Protein AF-A0A645B5X8-F1 (afdb_monomer_lite)

Foldseek 3Di:
DVCVVVVHDDDDDDCVDDVQVVCVVVVRDDDDDPDDDDD

Radius of gyration: 12.21 Å; chains: 1; bounding box: 24×23×28 Å

Organism: NCBI:txid1076179

Sequence (39 aa):
MEVEQSQGKVVVFSTAFEPGEKLHRLGGIAALLRFKVTG

pLDDT: mean 90.88, std 7.38, range [60.38, 96.38]

InterPro domains:
  IPR005142 eRF1 domain 3 [PF03465] (2-37)
  IPR029064 Ribosomal protein eL30-like superfamily [G3DSA:3.30.1330.30] (1-39)
  IPR029064 Ribosomal protein eL30-like superfamily [SSF55315] (3-37)

Secondary structure (DSSP, 8-state):
-HHHHTTPPP-PPPTTSHHHHHHHHTTS-----SS----

Structure (mmCIF, N/CA/C/O backbone):
data_AF-A0A645B5X8-F1
#
_entry.id   AF-A0A645B5X8-F1
#
loop_
_atom_site.group_PDB
_atom_site.id
_atom_site.type_symbol
_atom_site.label_atom_id
_atom_site.label_alt_id
_atom_site.label_comp_id
_atom_site.label_asym_id
_atom_site.label_entity_id
_atom_site.label_seq_id
_atom_site.pdbx_PDB_ins_code
_atom_site.Cartn_x
_atom_site.Cartn_y
_atom_site.Cartn_z
_atom_site.occupancy
_atom_site.B_iso_or_equiv
_atom_site.auth_seq_id
_atom_site.auth_comp_id
_atom_site.auth_asym_id
_atom_site.auth_atom_id
_atom_site.pdbx_PDB_model_num
ATOM 1 N N . MET A 1 1 ? -6.261 10.917 -0.214 1.00 60.38 1 MET A N 1
ATOM 2 C CA . MET A 1 1 ? -5.691 11.749 0.871 1.00 60.38 1 MET A CA 1
ATOM 3 C C . MET A 1 1 ? -6.052 11.245 2.275 1.00 60.38 1 MET A C 1
ATOM 5 O O . MET A 1 1 ? -5.427 11.689 3.226 1.00 60.38 1 MET A O 1
ATOM 9 N N . GLU A 1 2 ? -6.988 10.300 2.445 1.00 83.31 2 GLU A N 1
ATOM 10 C CA . GLU A 1 2 ? -7.451 9.832 3.771 1.00 83.31 2 GLU A CA 1
ATOM 11 C C . GLU A 1 2 ? -6.344 9.250 4.672 1.00 83.31 2 GLU A C 1
ATOM 13 O O . GLU A 1 2 ? -6.323 9.506 5.876 1.00 83.31 2 GLU A O 1
ATOM 18 N N . VAL A 1 3 ? -5.377 8.521 4.098 1.00 80.62 3 VAL A N 1
ATOM 19 C CA . VAL A 1 3 ? -4.234 7.969 4.852 1.00 80.62 3 VAL A CA 1
ATOM 20 C C . VAL A 1 3 ? -3.349 9.084 5.411 1.00 80.6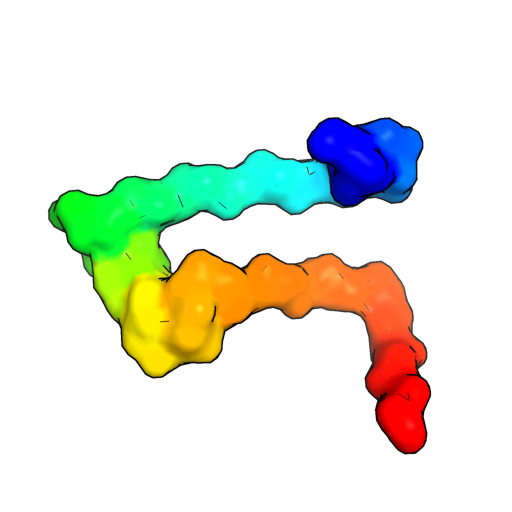2 3 VAL A C 1
ATOM 22 O O . VAL A 1 3 ? -3.000 9.054 6.587 1.00 80.62 3 VAL A O 1
ATOM 25 N N . GLU A 1 4 ? -3.022 10.088 4.598 1.00 83.88 4 GLU A N 1
ATOM 26 C CA . GLU A 1 4 ? -2.186 11.227 5.006 1.00 83.88 4 GLU A CA 1
ATOM 27 C C . GLU A 1 4 ? -2.900 12.104 6.039 1.00 83.88 4 GLU A C 1
ATOM 29 O O . GLU A 1 4 ? -2.301 12.499 7.038 1.00 83.88 4 GLU A O 1
ATOM 34 N N . GLN A 1 5 ? -4.206 12.325 5.858 1.00 86.56 5 GLN A N 1
ATOM 35 C CA . GLN A 1 5 ? -5.058 13.027 6.825 1.00 86.56 5 GLN A CA 1
ATOM 36 C C . GLN A 1 5 ? -5.131 12.295 8.175 1.00 86.56 5 GLN A C 1
ATOM 38 O O . GLN A 1 5 ? -5.207 12.934 9.220 1.00 86.56 5 GLN A O 1
ATOM 43 N N . SER A 1 6 ? -5.008 10.965 8.173 1.00 84.69 6 SER A N 1
ATOM 44 C CA . SER A 1 6 ? -4.935 10.121 9.378 1.00 84.69 6 SER A CA 1
ATOM 45 C C . SER A 1 6 ? -3.515 10.019 9.973 1.00 84.69 6 SER A C 1
ATOM 47 O O . SER A 1 6 ? -3.212 9.112 10.761 1.00 84.69 6 SER A O 1
ATOM 49 N N . GLN A 1 7 ? -2.612 10.926 9.576 1.00 87.81 7 GLN A N 1
ATOM 50 C CA . GLN A 1 7 ? -1.184 10.941 9.921 1.00 87.81 7 GLN A CA 1
ATOM 51 C C . GLN A 1 7 ? -0.423 9.674 9.484 1.00 87.81 7 GLN A C 1
ATOM 53 O O . GLN A 1 7 ? 0.550 9.253 10.116 1.00 87.81 7 GLN A O 1
ATOM 58 N N . GLY A 1 8 ? -0.896 8.995 8.441 1.00 86.56 8 GLY A N 1
ATOM 59 C CA . GLY A 1 8 ? -0.171 7.926 7.764 1.00 86.56 8 GLY A CA 1
ATOM 60 C C . GLY A 1 8 ? 0.823 8.494 6.750 1.00 86.56 8 GLY A C 1
ATOM 61 O O . GLY A 1 8 ? 0.609 9.564 6.188 1.00 86.56 8 GLY A O 1
ATOM 62 N N . LYS A 1 9 ? 1.919 7.776 6.496 1.00 94.25 9 LYS A N 1
ATOM 63 C CA . LYS A 1 9 ? 2.888 8.135 5.453 1.00 94.25 9 LYS A CA 1
ATOM 64 C C . LYS A 1 9 ? 2.617 7.310 4.201 1.00 94.25 9 LYS A C 1
ATOM 66 O O . LYS A 1 9 ? 2.584 6.084 4.282 1.00 94.25 9 LYS A O 1
ATOM 71 N N . VAL A 1 10 ? 2.495 7.972 3.054 1.00 93.94 10 VAL A N 1
ATOM 72 C CA . VAL A 1 10 ? 2.448 7.309 1.745 1.00 93.94 10 VAL A CA 1
ATOM 73 C C . VAL A 1 10 ? 3.856 7.284 1.148 1.00 93.94 10 VAL A C 1
ATOM 75 O O . VAL A 1 10 ? 4.577 8.281 1.181 1.00 93.94 10 VAL A O 1
ATOM 78 N N . VAL A 1 11 ? 4.269 6.128 0.628 1.00 94.06 11 VAL A N 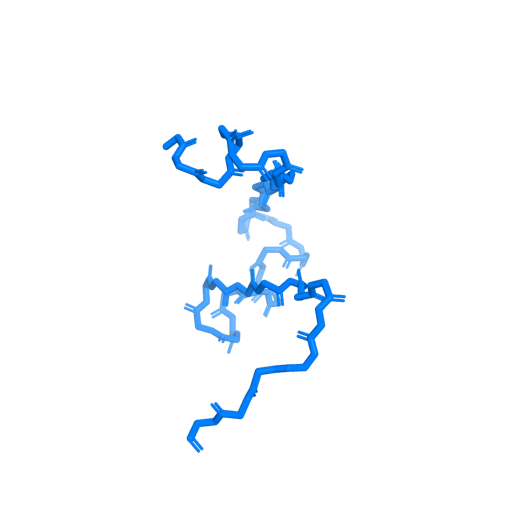1
ATOM 79 C CA . VAL A 1 11 ? 5.530 5.951 -0.104 1.00 94.06 11 VAL A CA 1
ATOM 80 C C . VAL A 1 11 ? 5.204 5.295 -1.439 1.00 94.06 11 VAL A C 1
ATOM 82 O O . VAL A 1 11 ? 4.595 4.228 -1.464 1.00 94.06 11 VAL A O 1
ATOM 85 N N . VAL A 1 12 ? 5.601 5.934 -2.539 1.00 94.62 12 VAL A N 1
ATOM 86 C CA . VAL A 1 12 ? 5.356 5.439 -3.899 1.00 94.62 12 VAL A CA 1
ATOM 87 C C . VAL A 1 12 ? 6.639 4.824 -4.444 1.00 94.62 12 VAL A C 1
ATOM 89 O O . VAL A 1 12 ? 7.648 5.514 -4.592 1.00 94.62 12 VAL A O 1
ATOM 92 N N . PHE A 1 13 ? 6.599 3.527 -4.746 1.00 94.06 13 PHE A N 1
ATOM 93 C CA . PHE A 1 13 ? 7.696 2.833 -5.414 1.00 94.06 13 PHE A CA 1
ATOM 94 C C . PHE A 1 13 ? 7.475 2.839 -6.925 1.00 94.06 13 PHE A C 1
ATOM 96 O O . PHE A 1 13 ? 6.411 2.452 -7.403 1.00 94.06 13 PHE A O 1
ATOM 103 N N . SER A 1 14 ? 8.493 3.245 -7.680 1.00 92.44 14 SER A N 1
ATOM 104 C CA . SER A 1 14 ? 8.487 3.080 -9.133 1.00 92.44 14 SER A CA 1
ATOM 105 C C . SER A 1 14 ? 8.795 1.627 -9.491 1.00 92.44 14 SER A C 1
ATOM 107 O O . SER A 1 14 ? 9.767 1.056 -8.992 1.00 92.44 14 SER A O 1
ATOM 109 N N . THR A 1 15 ? 7.993 1.046 -10.383 1.00 90.50 15 THR A N 1
ATOM 110 C CA . THR A 1 15 ? 8.206 -0.302 -10.934 1.00 90.50 15 THR A CA 1
ATOM 111 C C . THR A 1 15 ? 9.436 -0.387 -11.834 1.00 90.50 15 THR A C 1
ATOM 113 O O . THR A 1 15 ? 9.924 -1.471 -12.098 1.00 90.50 15 THR A O 1
ATOM 116 N N . ALA A 1 16 ? 10.031 0.741 -12.235 1.00 94.75 16 ALA A N 1
ATOM 117 C CA . ALA A 1 16 ? 11.313 0.732 -12.941 1.00 94.75 16 ALA A CA 1
ATOM 118 C C . ALA A 1 16 ? 12.481 0.215 -12.073 1.00 94.75 16 ALA A C 1
ATOM 120 O O . ALA A 1 16 ? 13.582 0.005 -12.580 1.00 94.75 16 ALA A O 1
ATOM 121 N N . PHE A 1 17 ? 12.259 0.037 -10.767 1.00 95.56 17 PHE A N 1
ATOM 122 C CA . PHE A 1 17 ? 13.267 -0.414 -9.820 1.00 95.56 17 PHE A CA 1
ATOM 123 C C . PHE A 1 17 ? 12.800 -1.636 -9.031 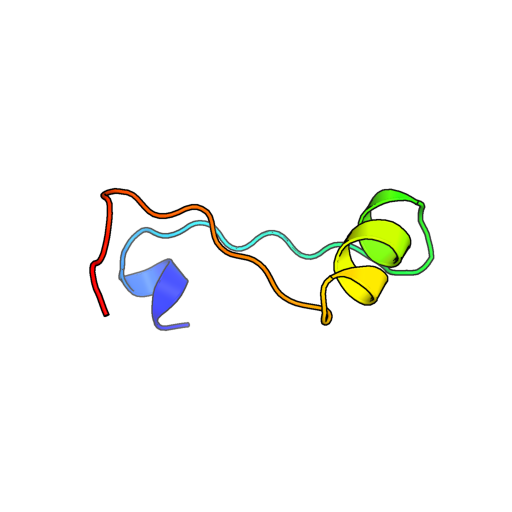1.00 95.56 17 PHE A C 1
ATOM 125 O O . PHE A 1 17 ? 11.612 -1.875 -8.812 1.00 95.56 17 PHE A O 1
ATOM 132 N N . GLU A 1 18 ? 13.786 -2.367 -8.521 1.00 96.38 18 GLU A N 1
ATOM 133 C CA . GLU A 1 18 ? 13.626 -3.623 -7.790 1.00 96.38 18 GLU A CA 1
ATOM 134 C C . GLU A 1 18 ? 12.5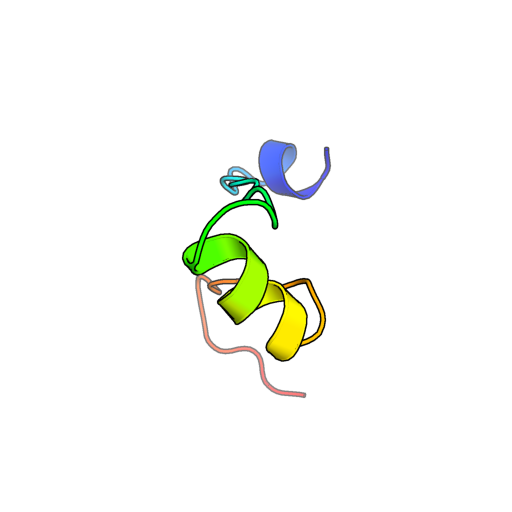90 -3.581 -6.643 1.00 96.38 18 GLU A C 1
ATOM 136 O O . GLU A 1 18 ? 11.777 -4.506 -6.556 1.00 96.38 18 GLU A O 1
ATOM 141 N N . PRO A 1 19 ? 12.509 -2.518 -5.810 1.00 92.50 19 PRO A N 1
ATOM 142 C CA . PRO A 1 19 ? 11.485 -2.435 -4.768 1.00 92.50 19 PRO A CA 1
ATOM 143 C C . PRO A 1 19 ? 10.053 -2.362 -5.318 1.00 92.50 19 PRO A C 1
ATOM 145 O O . PRO A 1 19 ? 9.142 -2.950 -4.736 1.00 92.50 19 PRO A O 1
ATOM 148 N N . GLY A 1 20 ? 9.851 -1.664 -6.441 1.00 94.62 20 GLY A N 1
ATOM 149 C CA . GLY A 1 20 ? 8.549 -1.562 -7.098 1.00 94.62 20 GLY A CA 1
ATOM 150 C C . GLY A 1 20 ? 8.134 -2.878 -7.745 1.00 94.62 20 GLY A C 1
ATOM 151 O O . GL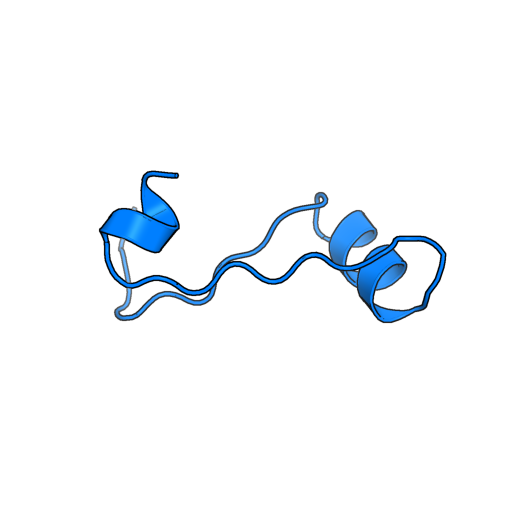Y A 1 20 ? 7.002 -3.307 -7.554 1.00 94.62 20 GLY A O 1
ATOM 152 N N . GLU A 1 21 ? 9.062 -3.571 -8.409 1.00 96.12 21 GLU A N 1
ATOM 153 C CA . GLU A 1 21 ? 8.838 -4.921 -8.952 1.00 96.12 21 GLU A CA 1
ATOM 154 C C . GLU A 1 21 ? 8.472 -5.930 -7.853 1.00 96.12 21 GLU A C 1
ATOM 156 O O . GLU A 1 21 ? 7.527 -6.713 -7.981 1.00 96.12 21 GLU A O 1
ATOM 161 N N . LYS A 1 22 ? 9.181 -5.893 -6.718 1.00 94.62 22 LYS A N 1
ATOM 162 C CA . LYS A 1 22 ? 8.841 -6.709 -5.544 1.00 94.62 22 LYS A CA 1
ATOM 163 C C . LYS A 1 22 ? 7.435 -6.416 -5.028 1.00 94.62 22 LYS A C 1
ATOM 165 O O . LYS A 1 22 ? 6.682 -7.361 -4.809 1.00 94.62 22 LYS A O 1
ATOM 170 N N . LEU A 1 23 ? 7.078 -5.144 -4.846 1.00 95.31 23 LEU A N 1
ATOM 171 C CA . LEU A 1 23 ? 5.745 -4.759 -4.378 1.00 95.31 23 LEU A CA 1
ATOM 172 C C . LEU A 1 23 ? 4.656 -5.141 -5.390 1.00 95.31 23 LEU A C 1
ATOM 174 O O . LEU A 1 23 ? 3.594 -5.620 -4.996 1.00 95.31 23 LEU A O 1
ATOM 178 N N . HIS A 1 24 ? 4.928 -4.994 -6.688 1.00 94.81 24 HIS A N 1
ATOM 179 C CA . HIS A 1 24 ? 4.012 -5.387 -7.754 1.00 94.81 24 HIS A CA 1
ATOM 180 C C . HIS A 1 24 ? 3.677 -6.881 -7.685 1.00 94.81 24 HIS A C 1
ATOM 182 O O . HIS A 1 24 ? 2.502 -7.246 -7.693 1.00 94.81 24 HIS A O 1
ATOM 188 N N . ARG A 1 25 ? 4.683 -7.742 -7.474 1.00 94.75 25 ARG A N 1
ATOM 189 C CA . ARG A 1 25 ? 4.481 -9.191 -7.280 1.00 94.75 25 ARG A CA 1
ATOM 190 C C . ARG A 1 25 ? 3.664 -9.559 -6.036 1.00 94.75 25 ARG A C 1
ATOM 192 O O . ARG A 1 25 ? 3.122 -10.657 -5.990 1.00 94.75 25 ARG A O 1
ATOM 199 N N . LEU A 1 26 ? 3.551 -8.666 -5.050 1.00 93.75 26 LEU A N 1
ATOM 200 C CA . LEU A 1 26 ? 2.708 -8.849 -3.859 1.00 93.75 26 LEU A CA 1
ATOM 201 C C . LEU A 1 26 ? 1.256 -8.371 -4.061 1.00 93.75 26 LEU A C 1
ATOM 203 O O . LEU A 1 26 ? 0.475 -8.399 -3.115 1.00 93.75 26 LEU A O 1
ATOM 207 N N . GLY A 1 27 ? 0.889 -7.936 -5.271 1.00 93.12 27 GLY A N 1
ATOM 208 C CA . GLY A 1 27 ? -0.430 -7.374 -5.587 1.00 93.12 27 GLY A CA 1
ATOM 209 C C . GLY A 1 27 ? -0.428 -5.855 -5.793 1.00 93.12 27 GLY A C 1
ATOM 210 O O . GLY A 1 27 ? -1.490 -5.259 -5.940 1.00 93.12 27 GLY A O 1
ATOM 211 N N . GLY A 1 28 ? 0.746 -5.212 -5.808 1.00 93.44 28 GLY A N 1
ATOM 212 C CA . GLY A 1 28 ? 0.908 -3.790 -6.137 1.00 93.44 28 GLY A CA 1
ATOM 213 C C . GLY A 1 28 ? 0.634 -2.812 -4.997 1.00 93.44 28 GLY A C 1
ATOM 214 O O . GLY A 1 28 ? 0.924 -1.626 -5.141 1.00 93.44 28 GLY A O 1
ATOM 215 N N . ILE A 1 29 ? 0.139 -3.287 -3.853 1.00 95.06 29 ILE A N 1
ATOM 216 C CA . ILE A 1 29 ? -0.112 -2.472 -2.665 1.00 95.06 29 ILE A CA 1
ATOM 217 C C . ILE A 1 29 ? 0.183 -3.265 -1.393 1.00 95.06 29 ILE A C 1
ATOM 219 O O . ILE A 1 29 ? -0.098 -4.456 -1.299 1.00 95.06 29 ILE A O 1
ATOM 223 N N . ALA A 1 30 ? 0.751 -2.587 -0.399 1.00 95.31 30 ALA A N 1
ATOM 224 C CA . ALA A 1 30 ? 0.977 -3.127 0.933 1.00 95.31 30 ALA A CA 1
ATOM 225 C C . ALA A 1 30 ? 0.840 -2.008 1.972 1.00 95.31 30 ALA A C 1
ATOM 227 O O . ALA A 1 30 ? 1.008 -0.829 1.653 1.00 95.31 30 ALA A O 1
ATOM 228 N N . ALA A 1 31 ? 0.557 -2.379 3.219 1.00 95.06 31 ALA A N 1
ATOM 229 C CA . ALA A 1 31 ? 0.452 -1.442 4.330 1.00 95.06 31 ALA A CA 1
ATOM 230 C C . ALA A 1 31 ? 1.151 -1.994 5.575 1.00 95.06 31 ALA A C 1
ATOM 232 O O . ALA A 1 31 ? 1.045 -3.178 5.891 1.00 95.06 31 ALA A O 1
ATOM 233 N N . LEU A 1 32 ? 1.838 -1.112 6.300 1.00 93.88 32 LEU A N 1
ATOM 234 C CA . LEU A 1 32 ? 2.327 -1.387 7.648 1.00 93.88 32 LEU A CA 1
ATOM 235 C C . LEU A 1 32 ? 1.308 -0.835 8.643 1.00 93.88 32 LEU A C 1
ATOM 237 O O . LEU A 1 32 ? 1.038 0.367 8.667 1.00 93.88 32 LEU A O 1
ATOM 241 N N . LEU A 1 33 ? 0.718 -1.724 9.436 1.00 94.06 33 LEU A N 1
ATOM 242 C CA . LEU A 1 33 ? -0.349 -1.381 10.371 1.00 94.06 33 LEU A CA 1
ATOM 243 C C . LEU A 1 33 ? 0.236 -0.960 11.720 1.00 94.06 33 LEU A C 1
ATOM 245 O O . LEU A 1 33 ? 1.230 -1.517 12.182 1.00 94.06 33 LEU A O 1
ATOM 249 N N . ARG A 1 34 ? -0.408 0.012 12.375 1.00 92.25 34 ARG A N 1
ATOM 250 C CA . ARG A 1 34 ? -0.002 0.478 13.714 1.00 92.25 34 ARG A CA 1
ATOM 251 C C . ARG A 1 34 ? -0.301 -0.553 14.808 1.00 92.25 34 ARG A C 1
ATOM 253 O O . ARG A 1 34 ? 0.345 -0.547 15.849 1.00 92.25 34 ARG A O 1
ATOM 260 N N . PHE A 1 35 ? -1.283 -1.417 14.578 1.00 94.56 35 PHE A N 1
ATOM 261 C CA . PHE A 1 35 ? -1.705 -2.483 15.479 1.00 94.56 35 PHE A CA 1
ATOM 262 C C . PHE A 1 35 ? -2.235 -3.663 14.663 1.00 94.56 35 PHE A C 1
ATOM 264 O O . PHE A 1 35 ? -2.568 -3.524 13.484 1.00 94.56 35 PHE A O 1
ATOM 271 N N . LYS A 1 36 ? -2.305 -4.838 15.291 1.00 94.56 36 LYS A N 1
ATOM 272 C CA . LYS A 1 36 ? -2.887 -6.024 14.664 1.00 94.56 36 LYS A CA 1
ATOM 273 C C . LYS A 1 36 ? -4.388 -5.816 14.488 1.00 94.56 36 LYS A C 1
ATOM 275 O O . LYS A 1 36 ? -5.073 -5.443 15.434 1.00 94.56 36 LYS A O 1
ATOM 280 N N . VAL A 1 37 ? -4.882 -6.102 13.293 1.00 93.44 37 VAL A N 1
ATOM 281 C CA . VAL A 1 37 ? -6.311 -6.097 12.983 1.00 93.44 37 VAL A CA 1
ATOM 282 C C . VAL A 1 37 ? -6.707 -7.546 12.733 1.00 93.44 37 VAL A C 1
ATOM 284 O O . VAL A 1 37 ? -6.017 -8.257 12.002 1.00 93.44 37 VAL A O 1
ATOM 287 N N . THR A 1 38 ? -7.745 -8.018 13.410 1.00 91.19 38 THR A N 1
ATOM 288 C CA . THR A 1 38 ? -8.333 -9.338 13.165 1.00 91.19 38 THR A CA 1
ATOM 289 C C . THR A 1 38 ? -9.461 -9.196 12.155 1.00 91.19 38 THR A C 1
ATOM 291 O O . THR A 1 38 ? -10.218 -8.227 12.233 1.00 91.19 38 THR A O 1
ATOM 294 N N . GLY A 1 39 ? -9.531 -10.135 11.212 1.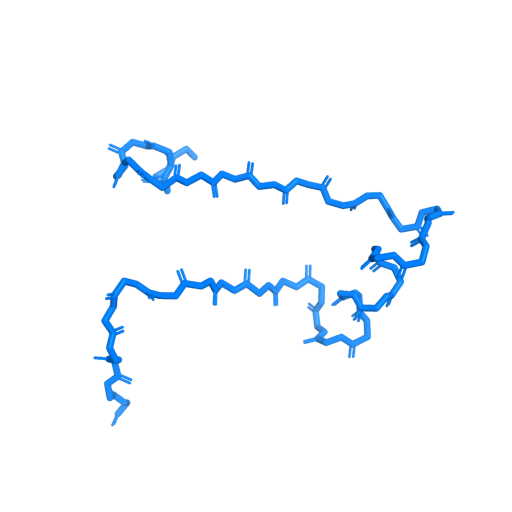00 67.69 39 GLY A N 1
ATOM 295 C CA . GLY A 1 39 ? -10.671 -10.293 10.307 1.00 67.69 39 GLY A CA 1
ATOM 296 C C . GLY A 1 39 ? -11.763 -11.143 10.928 1.00 67.69 39 GLY A C 1
ATOM 297 O O . GLY A 1 39 ? -11.420 -11.963 11.813 1.00 67.69 39 GLY A O 1
#